Protein AF-A0A4R9QIJ7-F1 (afdb_monomer)

Solvent-accessible surface area (backbone atoms only — not comparable to full-atom values): 10016 Å² total; per-residue (Å²): 136,84,84,83,76,86,86,78,86,89,83,89,82,85,80,86,65,77,76,73,58,64,66,62,51,35,51,65,58,38,43,65,33,45,54,68,30,36,75,78,88,72,82,70,57,45,56,57,49,30,27,52,36,46,47,54,46,52,56,53,28,61,77,69,65,34,78,76,52,46,28,33,52,49,29,50,39,52,53,30,48,73,39,94,46,73,66,43,16,47,27,27,41,65,45,34,60,42,51,66,72,77,52,94,65,59,64,59,65,58,40,19,59,45,48,69,73,54,48,67,72,46,44,70,43,35,71,74,67,45,56,72,73,59,36,54,51,51,55,51,35,71,76,70,45,66,57,75,40,57,68,51,13,51,52,43,48,52,52,43,53,49,63,73,67,51,77,83,76,81,127

pLDDT: mean 86.26, std 19.81, range [32.31, 98.69]

Mean predicted aligned error: 7.79 Å

Sequence (171 aa):
MLFKMDRHNNQLAHTSDRLPRWRALAQVMLPNEFSAASINRTERCSTYAFFAEVLSSVRRAHSVDDRNELPKIYAFAEWSLWHPNKQLWNAAGVSFYEHAFDHRADIDNVMAWIAPKTRAAVSGLWDLHLDPATLERVKRASQSVHWSHQRECDVALQTAIATLNAPVTAA

Foldseek 3Di:
DDDDDDPPPPDDDPPPDPDPDLLLLCCQLPVPLSVQQDPPPPPDSFLQSSLLSLQVVCLVCLVVVPLNNLLSSLLSLVCQLPDPDPRRVVSSQQSDVLCLPVHPGDLLVSLLSADLVRCVVNLVSVVVRPDPVVNVVNVVSSVPRHNNCVVSNVVSSVVSVVVVVDPPPDD

Structure (mmCIF, N/CA/C/O backbone):
data_AF-A0A4R9QIJ7-F1
#
_entry.id   AF-A0A4R9QIJ7-F1
#
loop_
_atom_site.group_PDB
_atom_site.id
_atom_site.type_symbol
_atom_site.label_atom_id
_atom_site.label_alt_id
_atom_site.label_comp_id
_atom_site.label_asym_id
_atom_site.label_entity_id
_atom_site.label_seq_id
_atom_site.pdbx_PDB_ins_code
_atom_site.Cartn_x
_atom_site.Cartn_y
_atom_site.Cartn_z
_atom_site.occupancy
_atom_site.B_iso_or_equiv
_atom_site.auth_seq_id
_atom_site.auth_comp_id
_atom_site.auth_asym_id
_atom_site.auth_atom_id
_atom_site.pdbx_PDB_model_num
ATOM 1 N N . MET A 1 1 ? -29.116 -28.674 -27.981 1.00 35.59 1 MET A N 1
ATOM 2 C CA . MET A 1 1 ? -29.462 -27.311 -28.439 1.00 35.59 1 MET A CA 1
ATOM 3 C C . MET A 1 1 ? -28.605 -26.329 -27.655 1.00 35.59 1 MET A C 1
ATOM 5 O O . MET A 1 1 ? -28.703 -26.305 -26.437 1.00 35.59 1 MET A O 1
ATOM 9 N N . LEU A 1 2 ? -27.688 -25.640 -28.339 1.00 32.56 2 LEU A N 1
ATOM 10 C CA . LEU A 1 2 ? -26.771 -24.643 -27.775 1.00 32.56 2 LEU A CA 1
ATOM 11 C C . LEU A 1 2 ? -27.533 -23.353 -27.440 1.00 32.56 2 LEU A C 1
ATOM 13 O O . LEU A 1 2 ? -28.149 -22.777 -28.335 1.00 32.56 2 LEU A O 1
ATOM 17 N N . PHE A 1 3 ? -27.401 -22.848 -26.214 1.00 32.62 3 PHE A N 1
ATOM 18 C CA . PHE A 1 3 ? -27.655 -21.437 -25.928 1.00 32.62 3 PHE A CA 1
ATOM 19 C C . PHE A 1 3 ? -26.392 -20.638 -26.265 1.00 32.62 3 PHE A C 1
ATOM 21 O O . PHE A 1 3 ? -25.382 -20.706 -25.566 1.00 32.62 3 PHE A O 1
ATOM 28 N N . LYS A 1 4 ? -26.445 -19.919 -27.391 1.00 35.28 4 LYS A N 1
ATOM 29 C CA . LYS A 1 4 ? -25.507 -18.844 -27.723 1.00 35.28 4 LYS A CA 1
ATOM 30 C C . LYS A 1 4 ? -25.797 -17.673 -26.787 1.00 35.28 4 LYS A C 1
ATOM 32 O O . LYS A 1 4 ? -26.909 -17.162 -26.778 1.00 35.28 4 LYS A O 1
ATOM 37 N N . MET A 1 5 ? -24.796 -17.269 -26.017 1.00 32.31 5 MET A N 1
ATOM 38 C CA . MET A 1 5 ? -24.798 -16.001 -25.298 1.00 32.31 5 MET A CA 1
ATOM 39 C C . MET A 1 5 ? -23.956 -15.027 -26.118 1.00 32.31 5 MET A C 1
ATOM 41 O O . MET A 1 5 ? -22.754 -15.241 -26.307 1.00 32.31 5 MET A O 1
ATOM 45 N N . ASP A 1 6 ? -24.617 -14.008 -26.659 1.00 33.28 6 ASP A N 1
ATOM 46 C CA . ASP A 1 6 ? -24.006 -12.933 -27.428 1.00 33.28 6 ASP A CA 1
ATOM 47 C C . ASP A 1 6 ? -22.985 -12.178 -26.572 1.00 33.28 6 ASP A C 1
ATOM 49 O O . ASP A 1 6 ? -23.316 -11.450 -25.638 1.00 33.28 6 ASP A O 1
ATOM 53 N N . ARG A 1 7 ? -21.702 -12.358 -26.901 1.00 36.81 7 ARG A N 1
ATOM 54 C CA . ARG A 1 7 ? -20.605 -11.533 -26.392 1.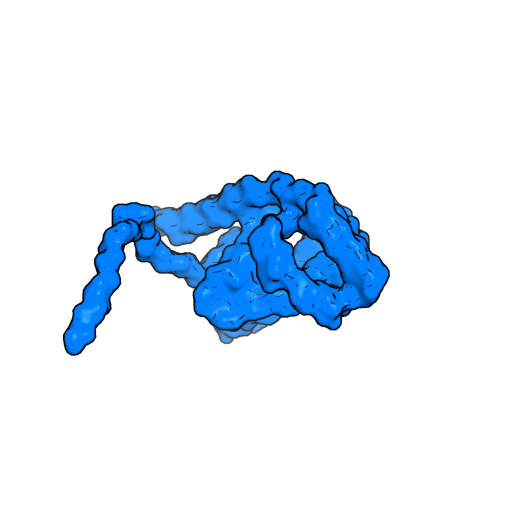00 36.81 7 ARG A CA 1
ATOM 55 C C . ARG A 1 7 ? -20.480 -10.293 -27.260 1.00 36.81 7 ARG A C 1
ATOM 57 O O . ARG A 1 7 ? -19.642 -10.258 -28.155 1.00 36.81 7 ARG A O 1
ATOM 64 N N . HIS A 1 8 ? -21.296 -9.283 -26.996 1.00 38.34 8 HIS A N 1
ATOM 65 C CA . HIS A 1 8 ? -21.049 -7.917 -27.452 1.00 38.34 8 HIS A CA 1
ATOM 66 C C . HIS A 1 8 ? -21.022 -6.991 -26.236 1.00 38.34 8 HIS A C 1
ATOM 68 O O . HIS A 1 8 ? -22.013 -6.370 -25.878 1.00 38.34 8 HIS A O 1
ATOM 74 N N . ASN A 1 9 ? -19.852 -6.897 -25.606 1.00 35.38 9 ASN A N 1
ATOM 75 C CA . ASN A 1 9 ? -19.402 -5.617 -25.075 1.00 35.38 9 ASN A CA 1
ATOM 76 C C . ASN A 1 9 ? -17.904 -5.496 -25.365 1.00 35.38 9 ASN A C 1
ATOM 78 O O . ASN A 1 9 ? -17.037 -5.843 -24.565 1.00 35.38 9 ASN A O 1
ATOM 82 N N . ASN A 1 10 ? -17.638 -5.143 -26.620 1.00 40.19 10 ASN A N 1
ATOM 83 C CA . ASN A 1 10 ? -16.327 -4.858 -27.164 1.00 40.19 10 ASN A CA 1
ATOM 84 C C . ASN A 1 10 ? -16.096 -3.352 -27.038 1.00 40.19 10 ASN A C 1
ATOM 86 O O . ASN A 1 10 ? -16.484 -2.601 -27.925 1.00 40.19 10 ASN A O 1
ATOM 90 N N . GLN A 1 11 ? -15.511 -2.927 -25.923 1.00 36.25 11 GLN A N 1
ATOM 91 C CA . GLN A 1 11 ? -14.801 -1.654 -25.802 1.00 36.25 11 GLN A CA 1
ATOM 92 C C . GLN A 1 11 ? -14.025 -1.689 -24.489 1.00 36.25 11 GLN A C 1
ATOM 94 O O . GLN A 1 11 ? -14.583 -1.408 -23.438 1.00 36.25 11 GLN A O 1
ATOM 99 N N . LEU A 1 12 ? -12.783 -2.175 -24.582 1.00 36.25 12 LEU A N 1
ATOM 100 C CA . LEU A 1 12 ? -11.597 -1.936 -23.740 1.00 36.25 12 LEU A CA 1
ATOM 101 C C . LEU A 1 12 ? -10.624 -3.117 -23.939 1.00 36.25 12 LEU A C 1
ATOM 103 O O . LEU A 1 12 ? -10.322 -3.883 -23.030 1.00 36.25 12 LEU A O 1
ATOM 107 N N . ALA A 1 13 ? -10.148 -3.293 -25.169 1.00 41.56 13 ALA A N 1
ATOM 108 C CA . ALA A 1 13 ? -8.958 -4.084 -25.455 1.00 41.56 13 ALA A CA 1
ATOM 109 C C . ALA A 1 13 ? -8.088 -3.289 -26.434 1.00 41.56 13 ALA A C 1
ATOM 111 O O . ALA A 1 13 ? -8.635 -2.589 -27.282 1.00 41.56 13 ALA A O 1
ATOM 112 N N . HIS A 1 14 ? -6.765 -3.442 -26.287 1.00 37.78 14 HIS A N 1
ATOM 113 C CA . HIS A 1 14 ? -5.647 -2.725 -26.933 1.00 37.78 14 HIS A CA 1
ATOM 114 C C . HIS A 1 14 ? -5.094 -1.582 -26.055 1.00 37.78 14 HIS A C 1
ATOM 116 O O . HIS A 1 14 ? -5.247 -0.414 -26.373 1.00 37.78 14 HIS A O 1
ATOM 122 N N . THR A 1 15 ? -4.511 -1.870 -24.889 1.00 36.34 15 THR A N 1
ATOM 123 C CA . THR A 1 15 ? -3.226 -2.576 -24.758 1.00 36.34 15 THR A CA 1
ATOM 124 C C . THR A 1 15 ? -3.311 -3.802 -23.844 1.00 36.34 15 THR A C 1
ATOM 126 O O . THR A 1 15 ? -3.529 -3.712 -22.641 1.00 36.34 15 THR A O 1
ATOM 129 N N . SER A 1 16 ? -3.087 -4.992 -24.403 1.00 40.97 16 SER A N 1
ATOM 130 C CA . SER A 1 16 ? -2.675 -6.147 -23.598 1.00 40.97 16 SER A CA 1
ATOM 131 C C . SER A 1 16 ? -1.161 -6.047 -23.392 1.00 40.97 16 SER A C 1
ATOM 133 O O . SER A 1 16 ? -0.394 -6.869 -23.889 1.00 40.97 16 SER A O 1
ATOM 135 N N . ASP A 1 17 ? -0.726 -4.973 -22.730 1.00 45.41 17 ASP A N 1
ATOM 136 C CA . ASP A 1 17 ? 0.653 -4.850 -22.274 1.00 45.41 17 ASP A CA 1
ATOM 137 C C . ASP A 1 17 ? 0.837 -5.865 -21.152 1.00 45.41 17 ASP A C 1
ATOM 139 O O . ASP A 1 17 ? 0.077 -5.906 -20.182 1.00 45.41 17 ASP A O 1
ATOM 143 N N . ARG A 1 18 ? 1.821 -6.752 -21.301 1.00 61.34 18 ARG A N 1
ATOM 144 C CA . ARG A 1 18 ? 2.202 -7.666 -20.224 1.00 61.34 18 ARG A CA 1
ATOM 145 C C . ARG A 1 18 ? 2.486 -6.818 -18.985 1.00 61.34 18 ARG A C 1
ATOM 147 O O . ARG A 1 18 ? 3.353 -5.951 -19.045 1.00 61.34 18 ARG A O 1
ATOM 154 N N . LEU A 1 19 ? 1.782 -7.085 -17.879 1.00 61.94 19 LEU A N 1
ATOM 155 C CA . LEU A 1 19 ? 2.093 -6.470 -16.586 1.00 61.94 19 LEU A CA 1
ATOM 156 C C . LEU A 1 19 ? 3.609 -6.550 -16.346 1.00 61.94 19 LEU A C 1
ATOM 158 O O . LEU A 1 19 ? 4.205 -7.603 -16.628 1.00 61.94 19 LEU A O 1
ATOM 162 N N . PRO A 1 20 ? 4.246 -5.474 -15.850 1.00 75.69 20 PRO A N 1
ATOM 163 C CA . PRO A 1 20 ? 5.677 -5.500 -15.615 1.00 75.69 20 PRO A CA 1
ATOM 164 C C . PRO A 1 20 ? 6.005 -6.649 -14.665 1.00 75.69 20 PRO A C 1
ATOM 166 O O . PRO A 1 20 ? 5.251 -6.966 -13.740 1.00 75.69 20 PRO A O 1
ATOM 169 N N . ARG A 1 21 ? 7.158 -7.293 -14.871 1.00 87.75 21 ARG A N 1
ATOM 170 C CA . ARG A 1 21 ? 7.645 -8.274 -13.897 1.00 87.75 21 ARG A CA 1
ATOM 171 C C . ARG A 1 21 ? 7.775 -7.550 -12.561 1.00 87.75 21 ARG A C 1
ATOM 173 O O . ARG A 1 21 ? 8.517 -6.577 -12.479 1.00 87.75 21 ARG A O 1
ATOM 180 N N . TRP A 1 22 ? 7.108 -8.050 -11.522 1.00 92.12 22 TRP A N 1
ATOM 181 C CA . TRP A 1 22 ? 7.043 -7.367 -10.224 1.00 92.12 22 TRP A CA 1
ATOM 182 C C . TRP A 1 22 ? 8.415 -6.961 -9.676 1.00 92.12 22 TRP A C 1
ATOM 184 O O . TRP A 1 22 ? 8.536 -5.898 -9.089 1.00 92.12 22 TRP A O 1
ATOM 194 N N . ARG A 1 23 ? 9.459 -7.770 -9.916 1.00 91.94 23 ARG A N 1
ATOM 195 C CA . ARG A 1 23 ? 10.835 -7.457 -9.499 1.00 91.94 23 ARG A CA 1
ATOM 196 C C . ARG A 1 23 ? 11.389 -6.216 -10.190 1.00 91.94 23 ARG A C 1
ATOM 198 O O . ARG A 1 23 ? 12.016 -5.406 -9.529 1.00 91.94 23 ARG A O 1
ATOM 205 N N . ALA A 1 24 ? 11.129 -6.058 -11.485 1.00 92.31 24 ALA A N 1
ATOM 206 C CA . ALA A 1 24 ? 11.554 -4.874 -12.224 1.00 92.31 24 ALA A CA 1
ATOM 207 C C . ALA A 1 24 ? 10.815 -3.628 -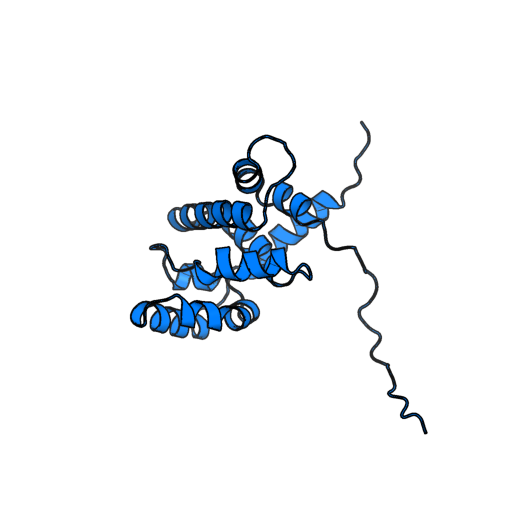11.714 1.00 92.31 24 ALA A C 1
ATOM 209 O O . ALA A 1 24 ? 11.435 -2.599 -11.476 1.00 92.31 24 ALA A O 1
ATOM 210 N N . LEU A 1 25 ? 9.507 -3.745 -11.460 1.00 95.31 25 LEU A N 1
ATOM 211 C CA . LEU A 1 25 ? 8.732 -2.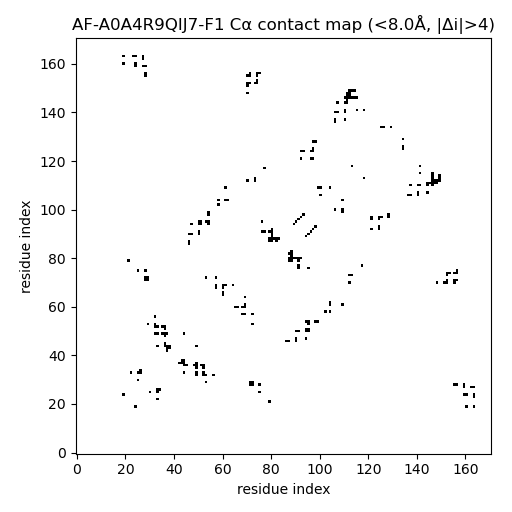650 -10.876 1.00 95.31 25 LEU A CA 1
ATOM 212 C C . LEU A 1 25 ? 9.208 -2.302 -9.457 1.00 95.31 25 LEU A C 1
ATOM 214 O O . LEU A 1 25 ? 9.387 -1.128 -9.151 1.00 95.31 25 LEU A O 1
ATOM 218 N N . ALA A 1 26 ? 9.492 -3.304 -8.624 1.00 95.00 26 ALA A N 1
ATOM 219 C CA . ALA A 1 26 ? 10.030 -3.116 -7.280 1.00 95.00 26 ALA A CA 1
ATOM 220 C C . ALA A 1 26 ? 11.408 -2.440 -7.306 1.00 95.00 26 ALA A C 1
ATOM 222 O O . ALA A 1 26 ? 11.640 -1.521 -6.536 1.00 95.00 26 ALA A O 1
ATOM 223 N N . GLN A 1 27 ? 12.296 -2.828 -8.226 1.00 93.94 27 GLN A N 1
ATOM 224 C CA . GLN A 1 27 ? 13.606 -2.189 -8.399 1.00 93.94 27 GLN A CA 1
ATOM 225 C C . GLN A 1 27 ? 13.508 -0.705 -8.769 1.00 93.94 27 GLN A C 1
ATOM 227 O O . GLN A 1 27 ? 14.379 0.066 -8.383 1.00 93.94 27 GLN A O 1
ATOM 232 N N . VAL A 1 28 ? 12.472 -0.300 -9.508 1.00 95.44 28 VAL A N 1
ATOM 233 C CA . VAL A 1 28 ? 12.257 1.108 -9.877 1.00 95.44 28 VAL A CA 1
ATOM 234 C C . VAL A 1 28 ? 11.572 1.884 -8.753 1.00 95.44 28 VAL A C 1
ATOM 236 O O . VAL A 1 28 ? 11.983 2.998 -8.435 1.00 95.44 28 VAL A O 1
ATOM 239 N N . MET A 1 29 ? 10.520 1.323 -8.155 1.00 97.56 29 MET A N 1
ATOM 240 C CA . MET A 1 29 ? 9.701 2.033 -7.167 1.00 97.56 29 MET A CA 1
ATOM 241 C C . MET A 1 29 ? 10.315 2.032 -5.768 1.00 97.56 29 MET A C 1
ATOM 243 O O . MET A 1 29 ? 10.214 3.030 -5.062 1.00 97.56 29 MET A O 1
ATOM 247 N N . LEU A 1 30 ? 10.922 0.916 -5.370 1.00 97.06 30 LEU A N 1
ATOM 248 C CA . LEU A 1 30 ? 11.353 0.609 -4.004 1.00 97.06 30 LEU A CA 1
ATOM 249 C C . LEU A 1 30 ? 12.761 -0.032 -4.028 1.00 97.06 30 LEU A C 1
ATOM 251 O O . LEU A 1 30 ? 12.941 -1.185 -3.618 1.00 97.06 30 LEU A O 1
ATOM 255 N N . PRO A 1 31 ? 13.772 0.668 -4.591 1.00 95.00 31 PRO A N 1
ATOM 256 C CA . PRO A 1 31 ? 15.103 0.104 -4.826 1.00 95.00 31 PRO A CA 1
ATOM 257 C C . PRO A 1 31 ? 15.815 -0.304 -3.534 1.00 95.00 31 PRO A C 1
ATOM 259 O O . PRO A 1 31 ? 16.531 -1.307 -3.519 1.00 95.00 31 PRO A O 1
ATOM 262 N N . ASN A 1 32 ? 15.611 0.449 -2.451 1.00 94.62 32 ASN A N 1
ATOM 263 C CA . ASN A 1 32 ? 16.265 0.203 -1.169 1.00 94.62 32 ASN A CA 1
ATOM 264 C C . ASN A 1 32 ? 15.701 -1.057 -0.509 1.00 94.62 32 ASN A C 1
ATOM 266 O O . ASN A 1 32 ? 16.462 -1.937 -0.116 1.00 94.62 32 ASN A O 1
ATOM 270 N N . GLU A 1 33 ? 14.376 -1.182 -0.475 1.00 94.75 33 GLU A N 1
ATOM 271 C CA . GLU A 1 33 ? 13.646 -2.342 0.041 1.00 94.75 33 GLU A CA 1
ATOM 272 C C . GLU A 1 33 ? 13.990 -3.585 -0.777 1.00 94.75 33 GLU A C 1
ATOM 274 O O . GLU A 1 33 ? 14.259 -4.656 -0.233 1.00 94.75 33 GLU A O 1
ATOM 279 N N . PHE A 1 34 ? 14.034 -3.443 -2.105 1.00 92.94 34 PHE A N 1
ATOM 280 C CA . PHE A 1 34 ? 14.380 -4.542 -2.993 1.00 92.94 34 PHE A CA 1
ATOM 281 C C . PHE A 1 34 ? 15.823 -5.007 -2.784 1.00 92.94 34 PHE A C 1
ATOM 283 O O . PHE A 1 34 ? 16.083 -6.214 -2.751 1.00 92.94 34 PHE A O 1
ATOM 290 N N . SER A 1 35 ? 16.760 -4.067 -2.630 1.00 90.38 35 SER A N 1
ATOM 291 C CA . SER A 1 35 ? 18.161 -4.370 -2.341 1.00 90.38 35 SER A CA 1
ATOM 292 C C . SER A 1 35 ? 18.321 -5.035 -0.972 1.00 90.38 35 SER A C 1
ATOM 294 O O . SER A 1 35 ? 19.033 -6.031 -0.874 1.00 90.38 35 SER A O 1
ATOM 296 N N . ALA A 1 36 ? 17.642 -4.531 0.062 1.00 90.31 36 ALA A N 1
ATOM 297 C CA . ALA A 1 36 ? 17.693 -5.076 1.419 1.00 90.31 36 ALA A CA 1
ATOM 298 C C . ALA A 1 36 ? 17.135 -6.508 1.490 1.00 90.31 36 ALA A C 1
ATOM 300 O O . ALA A 1 36 ? 17.770 -7.397 2.056 1.00 90.31 36 ALA A O 1
ATOM 301 N N . ALA A 1 37 ? 16.012 -6.771 0.818 1.00 88.50 37 ALA A N 1
ATOM 302 C CA . ALA A 1 37 ? 15.394 -8.097 0.770 1.00 88.50 37 ALA A CA 1
ATOM 303 C C . ALA A 1 37 ? 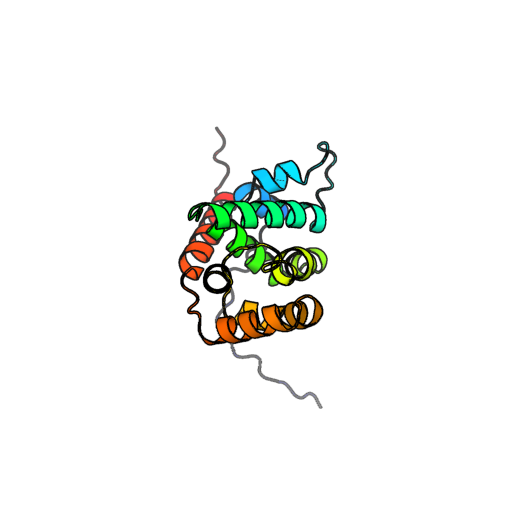16.179 -9.124 -0.072 1.00 88.50 37 ALA A C 1
ATOM 305 O O . ALA A 1 37 ? 15.906 -10.328 -0.024 1.00 88.50 37 ALA A O 1
ATOM 306 N N . SER A 1 38 ? 17.148 -8.670 -0.872 1.00 82.50 38 SER A N 1
ATOM 307 C CA . SER A 1 38 ? 17.949 -9.507 -1.767 1.00 82.50 38 SER A CA 1
ATOM 308 C C . SER A 1 38 ? 19.258 -9.935 -1.098 1.00 82.50 38 SER A C 1
ATOM 310 O O . SER A 1 38 ? 20.338 -9.452 -1.437 1.00 82.50 38 SER A O 1
ATOM 312 N N . ILE A 1 39 ? 19.181 -10.882 -0.160 1.00 62.78 39 ILE A N 1
ATOM 313 C CA . ILE A 1 39 ? 20.360 -11.443 0.515 1.00 62.78 39 ILE A CA 1
ATOM 314 C C . ILE A 1 39 ? 21.266 -12.136 -0.529 1.00 62.78 39 ILE A C 1
ATOM 316 O O . ILE A 1 39 ? 20.913 -13.166 -1.098 1.00 62.78 39 ILE A O 1
ATOM 320 N N . ASN A 1 40 ? 22.455 -11.571 -0.767 1.00 49.53 40 ASN A N 1
ATOM 321 C CA . ASN A 1 40 ? 23.602 -12.180 -1.462 1.00 49.53 40 ASN A CA 1
ATOM 322 C C . ASN A 1 40 ? 23.540 -12.438 -2.979 1.00 49.53 40 ASN A C 1
ATOM 324 O O . ASN A 1 40 ? 24.118 -13.424 -3.417 1.00 49.53 40 ASN A O 1
ATOM 328 N N . ARG A 1 41 ? 22.958 -11.570 -3.823 1.00 50.09 41 ARG A N 1
ATOM 329 C CA . ARG A 1 41 ? 23.067 -11.663 -5.312 1.00 50.09 41 ARG A CA 1
ATOM 330 C C . ARG A 1 41 ? 22.662 -13.026 -5.937 1.00 50.09 41 ARG A C 1
ATOM 332 O O . ARG A 1 41 ? 22.731 -13.167 -7.152 1.00 50.09 41 ARG A O 1
ATOM 339 N N . THR A 1 42 ? 22.184 -14.002 -5.160 1.00 45.66 42 THR A N 1
ATOM 340 C CA . THR A 1 42 ? 21.845 -15.381 -5.563 1.00 45.66 42 THR A CA 1
ATOM 341 C C . THR A 1 42 ? 20.363 -15.524 -5.932 1.00 45.66 42 THR A C 1
ATOM 343 O O . THR A 1 42 ? 19.736 -16.559 -5.728 1.00 45.66 42 THR A O 1
ATOM 346 N N . GLU A 1 43 ? 19.796 -14.474 -6.531 1.00 51.59 43 GLU A N 1
ATOM 347 C CA . GLU A 1 43 ? 18.539 -14.503 -7.298 1.00 51.59 43 GLU A CA 1
ATOM 348 C C . GLU A 1 43 ? 17.220 -14.764 -6.538 1.00 51.59 43 GLU A C 1
ATOM 350 O O . GLU A 1 43 ? 16.152 -14.709 -7.154 1.00 51.59 43 GLU A O 1
ATOM 355 N N . ARG A 1 44 ? 17.213 -14.989 -5.216 1.00 61.38 44 ARG A N 1
ATOM 356 C CA . ARG A 1 44 ? 15.979 -15.347 -4.481 1.00 61.38 44 ARG A CA 1
ATOM 357 C C . ARG A 1 44 ? 15.502 -14.290 -3.482 1.00 61.38 44 ARG A C 1
ATOM 359 O O . ARG A 1 44 ? 15.374 -14.562 -2.297 1.00 61.38 44 ARG A O 1
ATOM 366 N N . CYS A 1 45 ? 15.127 -13.112 -3.979 1.00 73.31 45 CYS A N 1
ATOM 367 C CA . CYS A 1 45 ? 14.216 -12.228 -3.243 1.00 73.31 45 CYS A CA 1
ATOM 368 C C . CYS A 1 45 ? 12.800 -12.838 -3.278 1.00 73.31 45 CYS A C 1
ATOM 370 O O . CYS A 1 45 ? 12.195 -12.967 -4.358 1.00 73.31 45 CYS A O 1
ATOM 372 N N . SER A 1 46 ? 12.311 -13.294 -2.120 1.00 87.56 46 SER A N 1
ATOM 373 C CA . SER A 1 46 ? 10.935 -13.776 -1.958 1.00 87.56 46 SER A CA 1
ATOM 374 C C . SER A 1 46 ? 9.984 -12.591 -1.780 1.00 87.56 46 SER A C 1
ATOM 376 O O . SER A 1 46 ? 10.385 -11.539 -1.287 1.00 87.56 46 SER A O 1
ATOM 378 N N . THR A 1 47 ? 8.716 -12.747 -2.172 1.00 93.00 47 THR A N 1
ATOM 379 C CA . THR A 1 47 ? 7.716 -11.679 -2.001 1.00 93.00 47 THR A CA 1
ATOM 380 C C . THR A 1 47 ? 7.526 -11.318 -0.528 1.00 93.00 47 THR A C 1
ATOM 382 O O . THR A 1 47 ? 7.393 -10.147 -0.205 1.00 93.00 47 THR A O 1
ATOM 385 N N . TYR A 1 48 ? 7.603 -12.298 0.373 1.00 91.94 48 TYR A N 1
ATOM 386 C CA . TYR A 1 48 ? 7.504 -12.089 1.819 1.00 91.94 48 TYR A CA 1
ATOM 387 C C . TYR A 1 48 ? 8.695 -11.325 2.402 1.00 91.94 48 TYR A C 1
ATOM 389 O O . TYR A 1 48 ? 8.492 -10.379 3.155 1.00 91.94 48 TYR A O 1
ATOM 397 N N . ALA A 1 49 ? 9.926 -11.694 2.028 1.00 91.12 49 ALA A N 1
ATOM 398 C CA . ALA A 1 49 ? 11.118 -10.964 2.464 1.00 91.12 49 ALA A CA 1
ATOM 399 C C . ALA A 1 49 ? 11.079 -9.515 1.964 1.00 91.12 49 ALA A C 1
ATOM 401 O O . ALA A 1 49 ? 11.378 -8.594 2.713 1.00 91.12 49 ALA A O 1
ATOM 402 N N . PHE A 1 50 ? 10.627 -9.308 0.724 1.00 94.75 50 PHE A N 1
ATOM 403 C CA . PHE A 1 50 ? 10.423 -7.972 0.182 1.00 94.75 50 PHE A CA 1
ATOM 404 C C . PHE A 1 50 ? 9.385 -7.171 0.974 1.00 94.75 50 PHE A C 1
ATOM 406 O O . PHE A 1 50 ? 9.678 -6.063 1.411 1.00 94.75 50 PHE A O 1
ATOM 413 N N . PHE A 1 51 ? 8.194 -7.724 1.215 1.00 96.81 51 PHE A N 1
ATOM 414 C CA . PHE A 1 51 ? 7.159 -6.997 1.952 1.00 96.81 51 PHE A CA 1
ATOM 415 C C . PHE A 1 51 ? 7.509 -6.751 3.426 1.00 96.81 51 PHE A C 1
ATOM 417 O O . PHE A 1 51 ? 7.034 -5.766 3.981 1.00 96.81 51 PHE A O 1
ATOM 424 N N . ALA A 1 52 ? 8.382 -7.555 4.041 1.00 94.00 52 ALA A N 1
ATOM 425 C CA . ALA A 1 52 ? 8.925 -7.256 5.368 1.00 94.00 52 ALA A CA 1
ATOM 426 C C . ALA A 1 52 ? 9.776 -5.967 5.375 1.00 94.00 52 ALA A C 1
ATOM 428 O O . ALA A 1 52 ? 9.649 -5.140 6.285 1.00 94.00 52 ALA A O 1
ATOM 429 N N . GLU A 1 53 ? 10.588 -5.754 4.334 1.00 95.81 53 GLU A N 1
ATOM 430 C CA . GLU A 1 53 ? 11.338 -4.504 4.154 1.00 95.81 53 GLU A CA 1
ATOM 431 C C . GLU A 1 53 ? 10.401 -3.331 3.845 1.00 95.81 53 GLU A C 1
ATOM 433 O O . GLU A 1 53 ? 10.502 -2.281 4.478 1.00 95.81 53 GLU A O 1
ATOM 438 N N . VAL A 1 54 ? 9.412 -3.527 2.962 1.00 97.38 54 VAL A N 1
ATOM 439 C CA . VAL A 1 54 ? 8.399 -2.500 2.647 1.00 97.38 54 VAL A CA 1
ATOM 440 C C . VAL A 1 54 ? 7.612 -2.081 3.890 1.00 97.38 54 VAL A C 1
ATOM 442 O O . VAL A 1 54 ? 7.377 -0.891 4.098 1.00 97.38 54 VAL A O 1
ATOM 445 N N . LEU A 1 55 ? 7.231 -3.030 4.748 1.00 95.88 55 LEU A N 1
ATOM 446 C CA . LEU A 1 55 ? 6.541 -2.739 6.003 1.00 95.88 55 LEU A CA 1
ATOM 447 C C . LEU A 1 55 ? 7.432 -1.937 6.963 1.00 95.88 55 LEU A C 1
ATOM 449 O O . LEU A 1 55 ? 6.956 -1.049 7.667 1.00 95.88 55 LEU A O 1
ATOM 453 N N . SER A 1 56 ? 8.736 -2.200 6.986 1.00 95.12 56 SER A N 1
ATOM 454 C CA . SER A 1 56 ? 9.677 -1.387 7.763 1.00 95.12 56 SER A CA 1
ATOM 455 C C . SER A 1 56 ? 9.800 0.031 7.199 1.00 95.12 56 SER A C 1
ATOM 457 O O . SER A 1 56 ? 9.836 0.994 7.968 1.00 95.12 56 SER A O 1
ATOM 459 N N . SER A 1 57 ? 9.808 0.179 5.874 1.00 96.50 57 SER A N 1
ATOM 460 C CA . SER A 1 57 ? 9.857 1.478 5.198 1.00 96.50 57 SER A CA 1
ATOM 461 C C . SER A 1 57 ? 8.593 2.304 5.401 1.00 96.50 57 SER A C 1
ATOM 463 O O . SER A 1 57 ? 8.701 3.461 5.795 1.00 96.50 57 SER A O 1
ATOM 465 N N . VAL A 1 58 ? 7.396 1.719 5.271 1.00 97.06 58 VAL A N 1
ATOM 466 C CA . VAL A 1 58 ? 6.138 2.473 5.439 1.00 97.06 58 VAL A CA 1
ATOM 467 C C . VAL A 1 58 ? 6.008 3.058 6.842 1.00 97.06 58 VAL A C 1
ATOM 469 O O . VAL A 1 58 ? 5.552 4.186 7.009 1.00 97.06 58 VAL A O 1
ATOM 472 N N . ARG A 1 59 ? 6.497 2.332 7.855 1.00 95.44 59 ARG A N 1
ATOM 473 C CA . ARG A 1 59 ? 6.538 2.798 9.247 1.00 95.44 59 ARG A CA 1
ATOM 474 C C . ARG A 1 59 ? 7.427 4.029 9.401 1.00 95.44 59 ARG A C 1
ATOM 476 O O . ARG A 1 59 ? 7.032 4.990 10.060 1.00 95.44 59 ARG A O 1
ATOM 483 N N . ARG A 1 60 ? 8.620 4.010 8.795 1.00 95.62 60 ARG A N 1
ATOM 484 C CA . ARG A 1 60 ? 9.538 5.159 8.806 1.00 95.62 60 ARG A CA 1
ATOM 485 C C . ARG A 1 60 ? 8.939 6.332 8.041 1.00 95.62 60 ARG A C 1
ATOM 487 O O . ARG A 1 60 ? 8.879 7.425 8.596 1.00 95.62 60 ARG A O 1
ATOM 494 N N . ALA A 1 61 ? 8.425 6.083 6.842 1.00 96.50 61 ALA A N 1
ATOM 495 C CA . ALA A 1 61 ? 7.822 7.092 5.985 1.00 96.50 61 ALA A CA 1
ATOM 496 C C . ALA A 1 61 ? 6.638 7.790 6.678 1.00 96.50 61 ALA A C 1
ATOM 498 O O . ALA A 1 61 ? 6.576 9.015 6.693 1.00 96.50 61 ALA A O 1
ATOM 499 N N . HIS A 1 62 ? 5.759 7.050 7.366 1.00 96.31 62 HIS A N 1
ATOM 500 C CA . HIS A 1 62 ? 4.693 7.657 8.172 1.00 96.31 62 HIS A CA 1
ATOM 501 C C . HIS A 1 62 ? 5.211 8.486 9.352 1.00 96.31 62 HIS A C 1
ATOM 503 O O . HIS A 1 62 ? 4.617 9.513 9.667 1.00 96.31 62 HIS A O 1
ATOM 509 N N . SER A 1 63 ? 6.305 8.073 10.004 1.00 94.56 63 SER A N 1
ATOM 510 C CA . SER A 1 63 ? 6.852 8.791 11.168 1.00 94.56 63 SER A CA 1
ATOM 511 C C . SER A 1 63 ? 7.405 10.182 10.840 1.00 94.56 63 SER A C 1
ATOM 513 O O . SER A 1 63 ? 7.491 11.024 11.732 1.00 94.56 63 SER A O 1
ATOM 515 N N . VAL A 1 64 ? 7.750 10.425 9.573 1.00 95.38 64 VAL A N 1
ATOM 516 C CA . VAL A 1 64 ? 8.297 11.702 9.083 1.00 95.38 64 VAL A CA 1
ATOM 517 C C . VAL A 1 64 ? 7.426 12.351 8.000 1.00 95.38 64 VAL A C 1
ATOM 519 O O . VAL A 1 64 ? 7.855 13.317 7.380 1.00 95.38 64 VAL A O 1
ATOM 522 N N . ASP A 1 65 ? 6.217 11.827 7.777 1.00 94.06 65 ASP A N 1
ATOM 523 C CA . ASP A 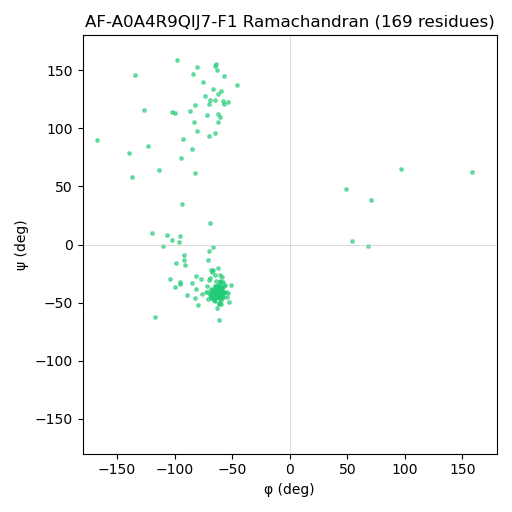1 65 ? 5.299 12.229 6.702 1.00 94.06 65 ASP A CA 1
ATOM 524 C C . ASP A 1 65 ? 5.967 12.302 5.312 1.00 94.06 65 ASP A C 1
ATOM 526 O O . ASP A 1 65 ? 5.830 13.286 4.584 1.00 94.06 65 ASP A O 1
ATOM 530 N N . ASP A 1 66 ? 6.726 11.266 4.933 1.00 96.88 66 ASP A N 1
ATOM 531 C CA . ASP A 1 66 ? 7.479 11.248 3.674 1.00 96.88 66 ASP A CA 1
ATOM 532 C C . ASP A 1 66 ? 6.549 11.147 2.452 1.00 96.88 66 ASP A C 1
ATOM 534 O O . ASP A 1 66 ? 6.181 10.067 1.979 1.00 96.88 66 ASP A O 1
ATOM 538 N N . ARG A 1 67 ? 6.201 12.312 1.899 1.00 95.44 67 ARG A N 1
ATOM 539 C CA . ARG A 1 67 ? 5.354 12.453 0.706 1.00 95.44 67 ARG A CA 1
ATOM 540 C C . ARG A 1 67 ? 6.012 11.994 -0.597 1.00 95.44 67 ARG A C 1
ATOM 542 O O . ARG A 1 67 ? 5.336 11.952 -1.619 1.00 95.44 67 ARG A O 1
ATOM 549 N N . ASN A 1 68 ? 7.291 11.625 -0.591 1.00 95.94 68 ASN A N 1
ATOM 550 C CA . ASN A 1 68 ? 7.956 11.042 -1.756 1.00 95.94 68 ASN A CA 1
ATOM 551 C C . ASN A 1 68 ? 7.948 9.509 -1.710 1.00 95.94 68 ASN A C 1
ATOM 553 O O . ASN A 1 68 ? 7.886 8.861 -2.759 1.00 95.94 68 ASN A O 1
ATOM 557 N N . GLU A 1 69 ? 8.044 8.930 -0.514 1.00 97.81 69 GLU A N 1
ATOM 558 C CA . GLU A 1 69 ? 8.134 7.483 -0.310 1.00 97.81 69 GLU A CA 1
ATOM 559 C C . GLU A 1 69 ? 6.754 6.825 -0.170 1.00 97.81 69 GLU A C 1
ATOM 561 O O . GLU A 1 69 ? 6.489 5.812 -0.826 1.00 97.81 69 GLU A O 1
ATOM 566 N N . LEU A 1 70 ? 5.841 7.431 0.600 1.00 98.19 70 LEU A N 1
ATOM 567 C CA . LEU A 1 70 ? 4.499 6.885 0.843 1.00 98.19 70 LEU A CA 1
ATOM 568 C C . LEU A 1 70 ? 3.724 6.575 -0.453 1.00 98.19 70 LEU A C 1
ATOM 570 O O . LEU A 1 70 ? 3.216 5.452 -0.561 1.00 98.19 70 LEU A O 1
ATOM 574 N N . PRO A 1 71 ? 3.687 7.453 -1.482 1.00 98.56 71 PRO A N 1
ATOM 575 C CA . PRO A 1 71 ? 2.988 7.135 -2.725 1.00 98.56 71 PRO A CA 1
ATOM 576 C C . PRO A 1 71 ? 3.539 5.891 -3.420 1.00 98.56 71 PRO A C 1
ATOM 578 O O . PRO A 1 71 ? 2.774 5.093 -3.951 1.00 98.56 71 PRO A O 1
ATOM 581 N N . LYS A 1 72 ? 4.862 5.687 -3.402 1.00 98.69 72 LYS A N 1
ATOM 582 C CA . LYS A 1 72 ? 5.506 4.537 -4.055 1.00 98.69 72 LYS A CA 1
ATOM 583 C C . LYS A 1 72 ? 5.172 3.241 -3.329 1.00 98.69 72 LYS A C 1
ATOM 585 O O . LYS A 1 72 ? 4.852 2.246 -3.978 1.00 98.69 72 LYS A O 1
ATOM 590 N N . ILE A 1 73 ? 5.215 3.266 -1.997 1.00 98.56 73 ILE A N 1
ATOM 591 C CA . ILE A 1 73 ? 4.905 2.105 -1.162 1.00 98.56 73 ILE A CA 1
ATOM 592 C C . ILE A 1 73 ? 3.450 1.678 -1.356 1.00 98.56 73 ILE A C 1
ATOM 594 O O . ILE A 1 73 ? 3.193 0.527 -1.718 1.00 98.56 73 ILE A O 1
ATOM 598 N N . TYR A 1 74 ? 2.501 2.599 -1.163 1.00 98.56 74 TYR A N 1
ATOM 599 C CA . TYR A 1 74 ? 1.079 2.278 -1.268 1.00 98.56 74 TYR A CA 1
ATOM 600 C C . TYR A 1 74 ? 0.675 1.903 -2.693 1.00 98.56 74 TYR A C 1
ATOM 602 O O . TYR A 1 74 ? -0.069 0.938 -2.869 1.00 98.56 74 TYR A O 1
ATOM 610 N N . ALA A 1 75 ? 1.218 2.579 -3.710 1.00 98.50 75 ALA A N 1
ATOM 611 C CA . ALA A 1 75 ? 0.980 2.216 -5.104 1.00 98.50 75 ALA A CA 1
ATOM 612 C C . ALA A 1 75 ? 1.484 0.808 -5.435 1.00 98.50 75 ALA A C 1
ATOM 614 O O . ALA A 1 75 ? 0.775 0.034 -6.078 1.00 98.50 75 ALA A O 1
ATOM 615 N N . PHE A 1 76 ? 2.694 0.450 -4.991 1.00 98.56 76 PHE A N 1
ATOM 616 C CA . PHE A 1 76 ? 3.243 -0.879 -5.242 1.00 98.56 76 PHE A CA 1
ATOM 617 C C . PHE A 1 76 ? 2.463 -1.967 -4.492 1.00 98.56 76 PHE A C 1
ATOM 619 O O . PHE A 1 76 ? 2.188 -3.029 -5.059 1.00 98.56 76 PHE A O 1
ATOM 626 N N . ALA A 1 77 ? 2.096 -1.718 -3.231 1.00 98.50 77 ALA A N 1
ATOM 627 C CA . ALA A 1 77 ? 1.309 -2.648 -2.427 1.00 98.50 77 ALA A CA 1
ATOM 628 C C . ALA A 1 77 ? -0.082 -2.882 -3.032 1.00 98.50 77 ALA A C 1
ATOM 630 O O . ALA A 1 77 ? -0.497 -4.033 -3.186 1.00 98.50 77 ALA A O 1
ATOM 631 N N . GLU A 1 78 ? -0.767 -1.818 -3.460 1.00 98.44 78 GLU A N 1
ATOM 632 C CA . GLU A 1 78 ? -2.073 -1.928 -4.108 1.00 98.44 78 GLU A CA 1
ATOM 633 C C . GLU A 1 78 ? -1.959 -2.645 -5.458 1.00 98.44 78 GLU A C 1
ATOM 635 O O . GLU A 1 78 ? -2.699 -3.594 -5.718 1.00 98.44 78 GLU A O 1
ATOM 640 N N . TRP A 1 79 ? -0.999 -2.259 -6.303 1.00 98.19 79 TRP A N 1
ATOM 641 C CA . TRP A 1 79 ? -0.746 -2.941 -7.574 1.00 98.19 79 TRP A CA 1
ATOM 642 C C . TRP A 1 79 ? -0.483 -4.439 -7.373 1.00 98.19 79 TRP A C 1
ATOM 644 O O . TRP A 1 79 ? -1.008 -5.273 -8.111 1.00 98.19 79 TRP A O 1
ATOM 654 N N . SER A 1 80 ? 0.282 -4.787 -6.336 1.00 98.12 80 SER A N 1
ATOM 655 C CA . SER A 1 80 ? 0.591 -6.171 -5.980 1.00 98.12 80 SER A CA 1
ATOM 656 C C . SER A 1 80 ? -0.644 -6.948 -5.532 1.00 98.12 80 SER A C 1
ATOM 658 O O . SER A 1 80 ? -0.813 -8.089 -5.959 1.00 98.12 80 SER A O 1
ATOM 660 N N . LEU A 1 81 ? -1.521 -6.341 -4.723 1.00 98.19 81 LEU A N 1
ATOM 661 C CA . LEU A 1 81 ? -2.770 -6.945 -4.242 1.00 98.19 81 LEU A CA 1
ATOM 662 C C . LEU A 1 81 ? -3.727 -7.318 -5.385 1.00 98.19 81 LEU A C 1
ATOM 664 O O . LEU A 1 81 ? -4.454 -8.304 -5.291 1.00 98.19 81 LEU A O 1
ATOM 668 N N . TRP A 1 82 ? -3.709 -6.560 -6.479 1.00 97.12 82 TRP A N 1
ATOM 669 C CA . TRP A 1 82 ? -4.541 -6.827 -7.656 1.00 97.12 82 TRP A CA 1
ATOM 670 C C . TRP A 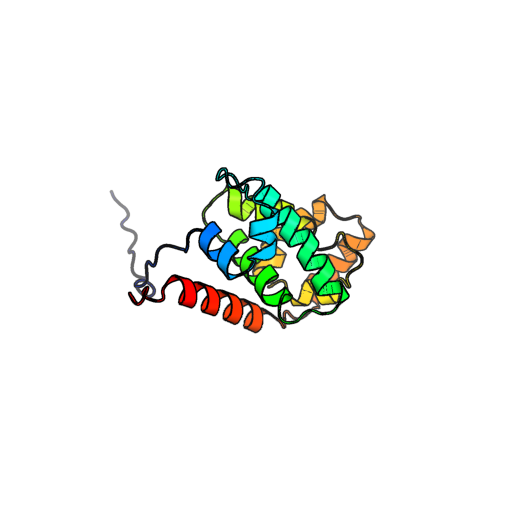1 82 ? -3.811 -7.619 -8.754 1.00 97.12 82 TRP A C 1
ATOM 672 O O . TRP A 1 82 ? -4.380 -7.888 -9.813 1.00 97.12 82 TRP A O 1
ATOM 682 N N . HIS A 1 83 ? -2.557 -8.022 -8.524 1.00 95.56 83 HIS A N 1
ATOM 683 C CA . HIS A 1 83 ? -1.767 -8.760 -9.503 1.00 95.56 83 HIS A CA 1
ATOM 684 C C . HIS A 1 83 ? -2.215 -10.234 -9.598 1.00 95.56 83 HIS A C 1
ATOM 686 O O . HIS A 1 83 ? -2.380 -10.896 -8.575 1.00 95.56 83 HIS A O 1
ATOM 692 N N . PRO A 1 84 ? -2.281 -10.850 -10.797 1.00 93.94 84 PRO A N 1
ATOM 693 C CA . PRO A 1 84 ? -2.710 -12.249 -10.969 1.00 93.94 84 PRO A CA 1
ATOM 694 C C . PRO A 1 84 ? -1.757 -13.306 -10.371 1.00 93.94 84 PRO A C 1
ATOM 696 O O . PRO A 1 84 ? -2.021 -14.505 -10.446 1.00 93.94 84 PRO A O 1
ATOM 699 N N . ASN A 1 85 ? -0.618 -12.902 -9.801 1.00 92.44 85 ASN A N 1
ATOM 700 C CA . ASN A 1 85 ? 0.354 -13.840 -9.239 1.00 92.44 85 ASN A CA 1
ATOM 701 C C . ASN A 1 85 ? -0.021 -14.146 -7.788 1.00 92.44 85 ASN A C 1
ATOM 703 O O . ASN A 1 85 ? 0.098 -13.273 -6.928 1.00 92.44 85 ASN A O 1
ATOM 707 N N . LYS A 1 86 ? -0.375 -15.411 -7.512 1.00 93.44 86 LYS A N 1
ATOM 708 C CA . LYS A 1 86 ? -0.856 -15.834 -6.191 1.00 93.44 86 LYS A CA 1
ATOM 709 C C . LYS A 1 86 ? 0.127 -15.559 -5.040 1.00 93.44 86 LYS A C 1
ATOM 711 O O . LYS A 1 86 ? -0.296 -15.312 -3.918 1.00 93.44 86 LYS A O 1
ATOM 716 N N . GLN A 1 87 ? 1.432 -15.608 -5.280 1.00 93.44 87 GLN A N 1
ATOM 717 C CA . GLN A 1 87 ? 2.413 -15.333 -4.225 1.00 93.44 87 GLN A CA 1
ATOM 718 C C . GLN A 1 87 ? 2.558 -13.836 -3.950 1.00 93.44 87 GLN A C 1
ATOM 720 O O . GLN A 1 87 ? 2.864 -13.452 -2.825 1.00 93.44 87 GLN A O 1
ATOM 725 N N . LEU A 1 88 ? 2.343 -12.999 -4.966 1.00 95.25 88 LEU A N 1
ATOM 726 C CA . LEU A 1 88 ? 2.494 -11.554 -4.851 1.00 95.25 88 LEU A CA 1
ATOM 727 C C . LEU A 1 88 ? 1.277 -10.904 -4.192 1.00 95.25 88 LEU A C 1
ATOM 729 O O . LEU A 1 88 ? 1.451 -10.215 -3.192 1.00 95.25 88 LEU A O 1
ATOM 733 N N . TRP A 1 89 ? 0.063 -11.172 -4.690 1.00 96.62 89 TRP A N 1
ATOM 734 C CA . TRP A 1 89 ? -1.150 -10.601 -4.086 1.00 96.62 89 TRP A CA 1
ATOM 735 C C . TRP A 1 89 ? -1.338 -11.057 -2.635 1.00 96.62 89 TRP A C 1
ATOM 737 O O . TRP A 1 89 ? -1.711 -10.258 -1.782 1.00 96.62 89 TRP A O 1
ATOM 747 N N . ASN A 1 90 ? -0.991 -12.314 -2.326 1.00 97.38 90 ASN A N 1
ATOM 748 C CA . ASN A 1 90 ? -1.104 -12.851 -0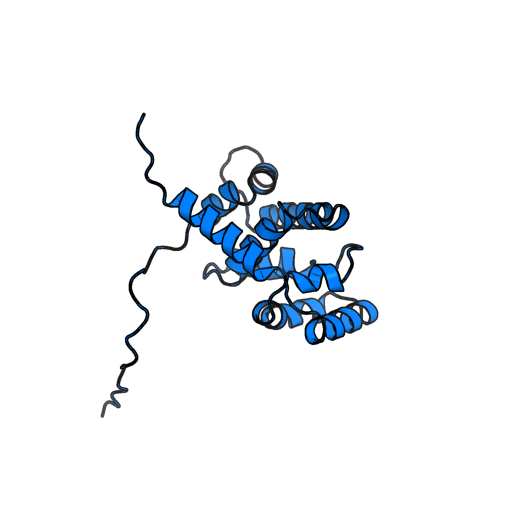.982 1.00 97.38 90 ASN A CA 1
ATOM 749 C C . ASN A 1 90 ? -0.102 -12.169 -0.056 1.00 97.38 90 ASN A C 1
ATOM 751 O O . ASN A 1 90 ? -0.490 -11.748 1.022 1.00 97.38 90 ASN A O 1
ATOM 755 N N . ALA A 1 91 ? 1.154 -12.000 -0.486 1.00 97.12 91 ALA A N 1
ATOM 756 C CA . ALA A 1 91 ? 2.153 -11.286 0.304 1.00 97.12 91 ALA A CA 1
ATOM 757 C C . ALA A 1 91 ? 1.777 -9.809 0.521 1.00 97.12 91 ALA A C 1
ATOM 759 O O . ALA A 1 91 ? 1.957 -9.306 1.622 1.00 97.12 91 ALA A O 1
ATOM 760 N N . ALA A 1 92 ? 1.185 -9.128 -0.465 1.00 98.31 92 ALA A N 1
ATOM 761 C CA . ALA A 1 92 ? 0.661 -7.776 -0.262 1.00 98.31 92 ALA A CA 1
ATOM 762 C C . ALA A 1 92 ? -0.464 -7.747 0.790 1.00 98.31 92 ALA A C 1
ATOM 764 O O . ALA A 1 92 ? -0.475 -6.885 1.664 1.00 98.31 92 ALA A O 1
ATOM 765 N N . GLY A 1 93 ? -1.387 -8.712 0.747 1.00 98.12 93 GLY A N 1
ATOM 766 C CA . GLY A 1 93 ? -2.435 -8.858 1.756 1.00 98.12 93 GLY A CA 1
ATOM 767 C C . GLY A 1 93 ? -1.868 -9.113 3.155 1.00 98.12 93 GLY A C 1
ATOM 768 O O . GLY A 1 93 ? -2.007 -8.269 4.035 1.00 98.12 93 GLY A O 1
ATOM 769 N N . VAL A 1 94 ? -1.205 -10.257 3.349 1.00 97.50 94 VAL A N 1
ATOM 770 C CA . VAL A 1 94 ? -0.814 -10.738 4.687 1.00 97.50 94 VAL A CA 1
ATOM 771 C C . VAL A 1 94 ? 0.455 -10.090 5.234 1.00 97.50 94 VAL A C 1
ATOM 773 O O . VAL A 1 94 ? 0.625 -9.998 6.433 1.00 97.50 94 VAL A O 1
ATOM 776 N N . SER A 1 95 ? 1.386 -9.629 4.394 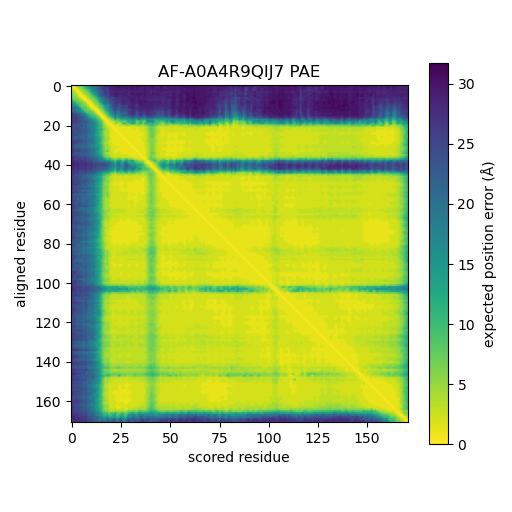1.00 97.00 95 SER A N 1
ATOM 777 C CA . SER A 1 95 ? 2.645 -9.043 4.890 1.00 97.00 95 SER A CA 1
ATOM 778 C C . SER A 1 95 ? 2.639 -7.520 4.925 1.00 97.00 95 SER A C 1
ATOM 780 O O . SER A 1 95 ? 3.491 -6.942 5.593 1.00 97.00 95 SER A O 1
ATOM 782 N N . PHE A 1 96 ? 1.701 -6.864 4.235 1.00 98.06 96 PHE A N 1
ATOM 783 C CA . PHE A 1 96 ? 1.583 -5.406 4.248 1.00 98.06 96 PHE A CA 1
ATOM 784 C C . PHE A 1 96 ? 0.251 -4.939 4.836 1.00 98.06 96 PHE A C 1
ATOM 786 O O . PHE A 1 96 ? 0.254 -4.287 5.876 1.00 98.06 96 PHE A O 1
ATOM 793 N N . TYR A 1 97 ? -0.886 -5.276 4.217 1.00 98.19 97 TYR A N 1
ATOM 794 C CA . TYR A 1 97 ? -2.179 -4.719 4.635 1.00 98.19 97 TYR A CA 1
ATOM 795 C C . TYR A 1 97 ? -2.695 -5.251 5.974 1.00 98.19 97 TYR A C 1
ATOM 797 O O . TYR A 1 97 ? -3.293 -4.476 6.720 1.00 98.19 97 TYR A O 1
ATOM 805 N N . GLU A 1 98 ? -2.455 -6.523 6.297 1.00 97.94 98 GLU A N 1
ATOM 806 C CA . GLU A 1 98 ? -2.761 -7.103 7.615 1.00 97.94 98 GLU A CA 1
ATOM 807 C C . GLU A 1 98 ? -2.058 -6.321 8.736 1.00 97.94 98 GLU A C 1
ATOM 809 O O . GLU A 1 98 ? -2.684 -5.957 9.726 1.00 97.94 98 GLU A O 1
ATOM 814 N N . HIS A 1 99 ? -0.797 -5.941 8.505 1.00 96.75 99 HIS A N 1
ATOM 815 C CA . HIS A 1 99 ? 0.068 -5.257 9.469 1.00 96.75 99 HIS A CA 1
ATOM 816 C C . HIS A 1 99 ? 0.090 -3.723 9.342 1.00 96.75 99 HIS A C 1
ATOM 818 O O . HIS A 1 99 ? 0.899 -3.056 10.001 1.00 96.75 99 HIS A O 1
ATOM 824 N N . ALA A 1 100 ? -0.767 -3.135 8.499 1.00 95.25 100 ALA A N 1
ATOM 825 C CA . ALA A 1 100 ? -0.749 -1.698 8.209 1.00 95.25 100 ALA A CA 1
ATOM 826 C C . ALA A 1 100 ? -0.954 -0.839 9.471 1.00 95.25 100 ALA A C 1
ATOM 828 O O . ALA A 1 100 ? -0.424 0.267 9.558 1.00 95.25 100 ALA A O 1
ATOM 829 N N . PHE A 1 101 ? -1.657 -1.370 10.475 1.00 95.81 101 PHE A N 1
ATOM 830 C CA . PHE A 1 101 ? -1.987 -0.671 11.721 1.00 95.81 101 PHE A CA 1
ATOM 831 C C . PHE A 1 101 ? -1.191 -1.156 12.946 1.00 95.81 101 PHE A C 1
ATOM 833 O O . PHE A 1 101 ? -1.454 -0.705 14.056 1.00 95.81 101 PHE A O 1
ATOM 840 N N . ASP A 1 102 ? -0.186 -2.022 12.765 1.00 90.94 102 ASP A N 1
ATOM 841 C CA . ASP A 1 102 ? 0.624 -2.566 13.876 1.00 90.94 102 ASP A CA 1
ATOM 842 C C . ASP A 1 102 ? 1.520 -1.525 14.545 1.00 90.94 102 ASP A C 1
ATOM 844 O O . ASP A 1 102 ? 2.011 -1.703 15.661 1.00 90.94 102 ASP A O 1
ATOM 848 N N . HIS A 1 103 ? 1.810 -0.452 13.822 1.00 81.75 103 HIS A N 1
ATOM 849 C CA . HIS A 1 103 ? 2.677 0.609 14.291 1.00 81.75 103 HIS A CA 1
ATOM 850 C C . HIS A 1 103 ? 1.855 1.773 14.833 1.00 81.75 103 HIS A C 1
ATOM 852 O O . HIS A 1 103 ? 0.699 1.964 14.474 1.00 81.75 103 HIS A O 1
ATOM 858 N N . ARG A 1 104 ? 2.482 2.601 15.673 1.00 75.88 104 ARG A N 1
ATOM 859 C CA . ARG A 1 104 ? 1.849 3.762 16.324 1.00 75.88 104 ARG A CA 1
ATOM 860 C C . ARG A 1 104 ? 1.505 4.913 15.363 1.00 75.88 104 ARG A C 1
ATOM 862 O O . ARG A 1 104 ? 1.357 6.042 15.824 1.00 75.88 104 ARG A O 1
ATOM 869 N N . ALA A 1 105 ? 1.430 4.664 14.057 1.00 78.06 105 ALA A N 1
ATOM 870 C CA . ALA A 1 105 ? 0.933 5.669 13.135 1.00 78.06 105 ALA A CA 1
ATOM 871 C C . ALA A 1 105 ? -0.536 5.972 13.420 1.00 78.06 105 ALA A C 1
ATOM 873 O O . ALA A 1 105 ? -1.291 5.150 13.944 1.00 78.06 105 ALA A O 1
ATOM 874 N N . ASP A 1 106 ? -0.923 7.187 13.061 1.00 92.44 106 ASP A N 1
ATOM 875 C CA . ASP A 1 106 ? -2.311 7.596 13.103 1.00 92.44 106 ASP A CA 1
ATOM 876 C C . ASP A 1 106 ? -3.126 6.777 12.089 1.00 92.44 106 ASP A C 1
ATOM 878 O O . ASP A 1 106 ? -2.800 6.737 10.899 1.00 92.44 106 ASP A O 1
ATOM 882 N N . ILE A 1 107 ? -4.182 6.120 12.577 1.00 96.38 107 ILE A N 1
ATOM 883 C CA . ILE A 1 107 ? -5.090 5.292 11.775 1.00 96.38 107 ILE A CA 1
ATOM 884 C C . ILE A 1 107 ? -5.686 6.119 10.642 1.00 96.38 107 ILE A C 1
ATOM 886 O O . ILE A 1 107 ? -5.768 5.619 9.523 1.00 96.38 107 ILE A O 1
ATOM 890 N N . ASP A 1 108 ? -6.067 7.369 10.907 1.00 95.88 108 ASP A N 1
ATOM 891 C CA . ASP A 1 108 ? -6.698 8.215 9.896 1.00 95.88 108 ASP A CA 1
ATOM 892 C C . ASP A 1 108 ? -5.691 8.584 8.803 1.00 95.88 108 ASP A C 1
ATOM 894 O O . ASP A 1 108 ? -6.017 8.533 7.615 1.00 95.88 108 ASP A O 1
ATOM 898 N N . ASN A 1 109 ? -4.436 8.845 9.189 1.00 94.94 109 ASN A N 1
ATOM 899 C CA . ASN A 1 109 ? -3.357 9.084 8.234 1.00 94.94 109 ASN A CA 1
ATOM 900 C C . ASN A 1 109 ? -3.126 7.852 7.351 1.00 94.94 109 ASN A C 1
ATOM 902 O O . ASN A 1 109 ? -3.154 7.975 6.133 1.00 94.94 109 ASN A O 1
ATOM 906 N N . VAL A 1 110 ? -2.972 6.656 7.932 1.00 96.81 110 VAL A N 1
ATOM 907 C CA . VAL A 1 110 ? -2.828 5.398 7.168 1.00 96.81 110 VAL A CA 1
ATOM 908 C C . VAL A 1 110 ? -4.034 5.180 6.246 1.00 96.81 110 VAL A C 1
ATOM 910 O O . VAL A 1 110 ? -3.880 4.885 5.062 1.00 96.81 110 VAL A O 1
ATOM 913 N N . MET A 1 111 ? -5.249 5.382 6.756 1.00 97.25 111 MET A N 1
ATOM 914 C CA . MET A 1 111 ? -6.488 5.141 6.020 1.00 97.25 111 MET A CA 1
ATOM 915 C C . MET A 1 111 ? -6.640 6.060 4.796 1.00 97.25 111 MET A C 1
ATOM 917 O O . MET A 1 111 ? -7.194 5.632 3.779 1.00 97.25 111 MET A O 1
ATOM 921 N N . ALA A 1 112 ? -6.106 7.285 4.839 1.00 97.19 112 ALA A N 1
ATOM 922 C CA . ALA A 1 112 ? -6.110 8.221 3.712 1.00 97.19 112 ALA A CA 1
ATOM 923 C C . ALA A 1 112 ? -5.331 7.714 2.477 1.00 97.19 112 ALA A C 1
ATOM 925 O O . ALA A 1 112 ? -5.595 8.169 1.358 1.00 97.19 112 ALA A O 1
ATOM 926 N N . TRP A 1 113 ? -4.419 6.750 2.659 1.00 97.94 113 TRP A N 1
ATOM 927 C CA . TRP A 1 113 ? -3.646 6.112 1.585 1.00 97.94 113 TRP A CA 1
ATOM 928 C C . TRP A 1 113 ? -4.290 4.849 1.005 1.00 97.94 113 TRP A C 1
ATOM 930 O O . TRP A 1 113 ? -3.870 4.374 -0.049 1.00 97.94 113 TRP A O 1
ATOM 940 N N . ILE A 1 114 ? -5.304 4.283 1.665 1.00 97.88 114 ILE A N 1
ATOM 941 C CA . ILE A 1 114 ? -5.917 3.016 1.254 1.00 97.88 114 ILE A CA 1
ATOM 942 C C . ILE A 1 114 ? -7.241 3.304 0.545 1.00 97.88 114 ILE A C 1
ATOM 944 O O . ILE A 1 114 ? -8.199 3.762 1.170 1.00 97.88 114 ILE A O 1
ATOM 948 N N . ALA A 1 115 ? -7.328 3.005 -0.752 1.00 96.44 115 ALA A N 1
ATOM 949 C CA . ALA A 1 115 ? -8.552 3.188 -1.533 1.00 96.44 115 ALA A CA 1
ATOM 950 C C . ALA A 1 115 ? -9.717 2.310 -1.025 1.00 96.44 115 ALA A C 1
ATOM 952 O O . ALA A 1 115 ? -9.479 1.183 -0.581 1.00 96.44 115 ALA A O 1
ATOM 953 N N . PRO A 1 116 ? -10.991 2.729 -1.176 1.00 96.31 116 PRO A N 1
ATOM 954 C CA . PRO A 1 116 ? -12.153 1.977 -0.688 1.00 96.31 116 PRO A CA 1
ATOM 955 C C . PRO A 1 116 ? -12.224 0.521 -1.161 1.00 96.31 116 PRO A C 1
ATOM 957 O O . PRO A 1 116 ? -12.502 -0.370 -0.363 1.00 96.31 116 PRO A O 1
ATOM 960 N N . LYS A 1 117 ? -11.914 0.259 -2.440 1.00 96.75 117 LYS A N 1
ATOM 961 C CA . LYS A 1 117 ? -11.870 -1.108 -2.992 1.00 96.75 117 LYS A CA 1
ATOM 962 C C . LYS A 1 117 ? -10.854 -1.990 -2.258 1.00 96.75 117 LYS A C 1
ATOM 964 O O . LYS A 1 117 ? -11.105 -3.166 -2.028 1.00 96.75 117 LYS A O 1
ATOM 969 N N . THR A 1 118 ? -9.724 -1.402 -1.876 1.00 98.00 118 THR A N 1
ATOM 970 C CA . THR A 1 118 ? -8.626 -2.079 -1.195 1.00 98.00 118 THR A CA 1
ATOM 971 C C . THR A 1 118 ? -8.990 -2.299 0.266 1.00 98.00 118 THR A C 1
ATOM 973 O O . THR A 1 118 ? -8.848 -3.420 0.736 1.00 98.00 118 THR A O 1
ATOM 976 N N . ARG A 1 119 ? -9.592 -1.302 0.940 1.00 97.81 119 ARG A N 1
ATOM 977 C CA . ARG A 1 119 ? -10.160 -1.458 2.295 1.00 97.81 119 ARG A CA 1
ATOM 978 C C . ARG A 1 119 ? -11.124 -2.644 2.359 1.00 97.81 119 ARG A C 1
ATOM 980 O O . ARG A 1 119 ? -10.985 -3.495 3.226 1.00 97.81 119 ARG A O 1
ATOM 987 N N . ALA A 1 120 ? -12.062 -2.724 1.414 1.00 97.69 120 ALA A N 1
ATOM 988 C CA . ALA A 1 120 ? -13.030 -3.816 1.348 1.00 97.69 120 ALA A CA 1
ATOM 989 C C . ALA A 1 120 ? -12.375 -5.181 1.075 1.00 97.69 120 ALA A C 1
ATOM 991 O O . ALA A 1 120 ? -12.812 -6.190 1.618 1.00 97.69 120 ALA A O 1
ATOM 992 N N . ALA A 1 121 ? -11.321 -5.223 0.255 1.00 98.06 121 ALA A N 1
ATOM 993 C CA . ALA A 1 121 ? -10.620 -6.463 -0.072 1.00 98.06 121 ALA A CA 1
ATOM 994 C C . ALA A 1 121 ? -9.826 -7.043 1.111 1.00 98.06 121 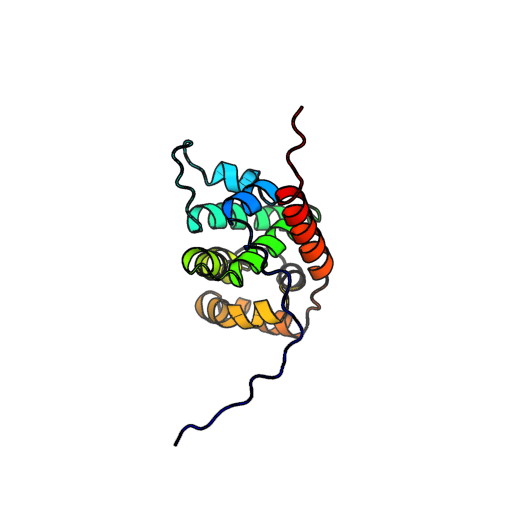ALA A C 1
ATOM 996 O O . ALA A 1 121 ? -9.673 -8.259 1.198 1.00 98.06 121 ALA A O 1
ATOM 997 N N . VAL A 1 122 ? -9.320 -6.192 2.011 1.00 98.12 122 VAL A N 1
ATOM 998 C CA . VAL A 1 122 ? -8.447 -6.611 3.123 1.00 98.12 122 VAL A CA 1
ATOM 999 C C . VAL A 1 122 ? -9.111 -6.517 4.498 1.00 98.12 122 VAL A C 1
ATOM 1001 O O . VAL A 1 122 ? -8.494 -6.904 5.485 1.00 98.12 122 VAL A O 1
ATOM 1004 N N . SER A 1 123 ? -10.363 -6.055 4.595 1.00 97.62 123 SER A N 1
ATOM 1005 C CA . SER A 1 123 ? -11.039 -5.851 5.886 1.00 97.62 123 SER A CA 1
ATOM 1006 C C . SER A 1 123 ? -11.107 -7.118 6.737 1.00 97.62 123 SER A C 1
ATOM 1008 O O . SER A 1 123 ? -10.940 -7.050 7.950 1.00 97.62 123 SER A O 1
ATOM 1010 N N . GLY A 1 124 ? -11.282 -8.281 6.101 1.00 98.00 124 GLY A N 1
ATOM 1011 C CA . GLY A 1 124 ? -11.279 -9.568 6.795 1.00 98.00 124 GLY A CA 1
ATOM 1012 C C . GLY A 1 124 ? -9.930 -9.921 7.433 1.00 98.00 124 GLY A C 1
ATOM 1013 O O . GLY A 1 124 ? -9.911 -10.638 8.425 1.00 98.00 124 GLY A O 1
ATOM 1014 N N . LEU A 1 125 ? -8.809 -9.400 6.916 1.00 98.00 125 LEU A N 1
ATOM 1015 C CA . LEU A 1 125 ? -7.495 -9.560 7.555 1.00 98.00 125 LEU A CA 1
ATOM 1016 C C . LEU A 1 125 ? -7.419 -8.723 8.835 1.00 98.00 125 LEU A C 1
ATOM 1018 O O . LEU A 1 125 ? -6.943 -9.194 9.861 1.00 98.00 125 LEU A O 1
ATOM 1022 N N . TRP A 1 126 ? -7.962 -7.504 8.807 1.00 97.88 126 TRP A N 1
ATOM 1023 C CA . TRP A 1 126 ? -8.021 -6.650 9.994 1.00 97.88 126 TRP A CA 1
ATOM 1024 C C . TRP A 1 126 ? -8.898 -7.248 11.092 1.00 97.88 126 TRP A C 1
ATOM 1026 O O . TRP A 1 126 ? -8.518 -7.186 12.257 1.00 97.88 126 TRP A O 1
ATOM 1036 N N . ASP A 1 127 ? -10.029 -7.858 10.725 1.00 97.44 127 ASP A N 1
ATOM 1037 C CA . ASP A 1 127 ? -10.909 -8.560 11.668 1.00 97.44 127 ASP A CA 1
ATOM 1038 C C . ASP A 1 127 ? -10.198 -9.721 12.388 1.00 97.44 127 ASP A C 1
ATOM 1040 O O . ASP A 1 127 ? -10.526 -10.022 13.534 1.00 97.44 127 ASP A O 1
ATOM 1044 N N . LEU A 1 128 ? -9.241 -10.379 11.722 1.00 97.19 128 LEU A N 1
ATOM 1045 C CA . LEU A 1 128 ? -8.486 -11.508 12.274 1.00 97.19 128 LEU A CA 1
ATOM 1046 C C . LEU A 1 128 ? -7.273 -11.076 13.106 1.00 97.19 128 LEU A C 1
ATOM 1048 O O . LEU A 1 128 ? -6.903 -11.780 14.044 1.00 97.19 128 LEU A O 1
ATOM 1052 N N . HIS A 1 129 ? -6.639 -9.961 12.741 1.00 96.69 129 HIS A N 1
ATOM 1053 C CA . HIS A 1 129 ? -5.337 -9.564 13.280 1.00 96.69 129 HIS A CA 1
ATOM 1054 C C . HIS A 1 129 ? -5.415 -8.510 14.393 1.00 96.69 129 HIS A C 1
ATOM 1056 O O . HIS A 1 129 ? -4.635 -8.557 15.344 1.00 96.69 129 HIS A O 1
ATOM 1062 N N . LEU A 1 130 ? -6.346 -7.555 14.304 1.00 96.44 130 LEU A N 1
ATOM 1063 C CA . LEU A 1 130 ? -6.401 -6.422 15.232 1.00 96.44 130 LEU A CA 1
ATOM 1064 C C . LEU A 1 130 ? -7.149 -6.762 16.523 1.00 96.44 130 LEU A C 1
ATOM 1066 O O . LEU A 1 130 ? -8.154 -7.472 16.524 1.00 96.44 130 LEU A O 1
ATOM 1070 N N . ASP A 1 131 ? -6.710 -6.168 17.634 1.00 96.38 131 ASP A N 1
ATOM 1071 C CA . ASP A 1 131 ? -7.486 -6.199 18.871 1.00 96.38 131 ASP A CA 1
ATOM 1072 C C . ASP A 1 131 ? -8.824 -5.442 18.702 1.00 96.38 131 ASP A C 1
ATOM 1074 O O . ASP A 1 131 ? -8.913 -4.521 17.879 1.00 96.38 131 ASP A O 1
ATOM 1078 N N . PRO A 1 132 ? -9.867 -5.762 19.495 1.00 97.00 132 PRO A N 1
ATOM 1079 C CA . PRO A 1 132 ? -11.192 -5.171 19.313 1.00 97.00 132 PRO A CA 1
ATOM 1080 C C . PRO A 1 132 ? -11.222 -3.637 19.360 1.00 97.00 132 PRO A C 1
ATOM 1082 O O . PRO A 1 132 ? -11.992 -3.016 18.630 1.00 97.00 132 PRO A O 1
ATOM 1085 N N . ALA A 1 133 ? -10.390 -3.001 20.193 1.00 95.62 133 ALA A N 1
ATOM 1086 C CA . ALA A 1 133 ? -10.396 -1.548 20.325 1.00 95.62 133 ALA A CA 1
ATOM 1087 C C . ALA A 1 133 ? -9.773 -0.872 19.095 1.00 95.62 133 ALA A C 1
ATOM 1089 O O . ALA A 1 133 ? -10.300 0.131 18.603 1.00 95.62 133 ALA A O 1
ATOM 1090 N N . THR A 1 134 ? -8.677 -1.427 18.576 1.00 96.06 134 THR A N 1
ATOM 1091 C CA . THR A 1 134 ? -8.050 -0.946 17.337 1.00 96.06 134 THR A CA 1
ATOM 1092 C C . THR A 1 134 ? -8.940 -1.224 16.126 1.00 96.06 134 THR A C 1
ATOM 1094 O O . THR A 1 134 ? -9.147 -0.325 15.308 1.00 96.06 134 THR A O 1
ATOM 1097 N N . LEU A 1 135 ? -9.542 -2.413 16.045 1.00 97.19 135 LEU A N 1
ATOM 1098 C CA . LEU A 1 135 ? -10.438 -2.798 14.956 1.00 97.19 135 LEU A CA 1
ATOM 1099 C C . LEU A 1 135 ? -11.630 -1.844 14.817 1.00 97.19 135 LEU A C 1
ATOM 1101 O O . LEU A 1 135 ? -11.925 -1.387 13.715 1.00 97.19 135 LEU A O 1
ATOM 1105 N N . GLU A 1 136 ? -12.282 -1.479 15.922 1.00 97.25 136 GLU A N 1
ATOM 1106 C CA . GLU A 1 136 ? -13.397 -0.524 15.900 1.00 97.25 136 GLU A CA 1
ATOM 1107 C C . GLU A 1 136 ? -12.976 0.856 15.378 1.00 97.25 136 GLU A C 1
ATOM 1109 O O . GLU A 1 136 ? -13.714 1.508 14.634 1.00 97.25 136 GLU A O 1
ATOM 1114 N N . ARG A 1 137 ? -11.763 1.310 15.714 1.00 97.19 137 ARG A N 1
ATOM 1115 C CA . ARG A 1 137 ? -11.222 2.570 15.185 1.00 97.19 137 ARG A CA 1
ATOM 1116 C C . ARG A 1 137 ? -10.958 2.476 13.685 1.00 97.19 137 ARG A C 1
ATOM 1118 O O . ARG A 1 137 ? -11.363 3.379 12.958 1.00 97.19 137 ARG A O 1
ATOM 1125 N N . VAL A 1 138 ? -10.350 1.382 13.223 1.00 97.38 138 VAL A N 1
ATOM 1126 C CA . VAL A 1 138 ? -10.104 1.122 11.795 1.00 97.38 138 VAL A CA 1
ATOM 1127 C C . VAL A 1 138 ? -11.421 1.042 11.022 1.00 97.38 138 VAL A C 1
ATOM 1129 O O . VAL A 1 138 ? -11.543 1.663 9.969 1.00 97.38 138 VAL A O 1
ATOM 1132 N N . LYS A 1 139 ? -12.446 0.363 11.554 1.00 97.12 139 LYS A N 1
ATOM 1133 C CA . LYS A 1 139 ? -13.780 0.290 10.935 1.00 97.12 139 LYS A CA 1
ATOM 1134 C C . LYS A 1 139 ? -14.419 1.665 10.791 1.00 97.12 139 LYS A C 1
ATOM 1136 O O . LYS A 1 139 ? -14.869 1.994 9.694 1.00 97.12 139 LYS A O 1
ATOM 1141 N N . ARG A 1 140 ? -14.397 2.493 11.842 1.00 97.00 140 ARG A N 1
ATOM 1142 C CA . ARG A 1 140 ? -14.888 3.879 11.761 1.00 97.00 140 ARG A CA 1
ATOM 1143 C C . ARG A 1 140 ? -14.121 4.683 10.714 1.00 97.00 140 ARG A C 1
ATOM 1145 O O . ARG A 1 140 ? -14.744 5.239 9.814 1.00 97.00 140 ARG A O 1
ATOM 1152 N N . ALA A 1 141 ? -12.790 4.665 10.770 1.00 97.12 141 ALA A N 1
ATOM 1153 C CA . ALA A 1 141 ? -11.945 5.377 9.816 1.00 97.12 141 ALA A CA 1
ATOM 1154 C C . ALA A 1 141 ? -12.197 4.919 8.370 1.00 97.12 141 ALA A C 1
ATOM 1156 O O . ALA A 1 141 ? -12.253 5.737 7.455 1.00 97.12 141 ALA A O 1
ATOM 1157 N N . SER A 1 142 ? -12.434 3.622 8.151 1.00 95.69 142 SER A N 1
ATOM 1158 C CA . SER A 1 142 ? -12.711 3.071 6.820 1.00 95.69 142 SER A CA 1
ATOM 1159 C C . SER A 1 142 ? -13.965 3.665 6.166 1.00 95.69 142 SER A C 1
ATOM 1161 O O . SER A 1 142 ? -14.030 3.725 4.936 1.00 95.69 142 SER A O 1
ATOM 1163 N N . GLN A 1 143 ? -14.916 4.138 6.978 1.00 93.94 143 GLN A N 1
ATOM 1164 C CA . GLN A 1 143 ? -16.184 4.731 6.554 1.00 93.94 143 GLN A CA 1
ATOM 1165 C C . GLN A 1 143 ? -16.122 6.262 6.467 1.00 93.94 143 GLN A C 1
ATOM 1167 O O . GLN A 1 143 ? -16.813 6.846 5.637 1.00 93.94 143 GLN A O 1
ATOM 1172 N N . SER A 1 144 ? -15.319 6.913 7.317 1.00 93.69 144 SER A N 1
ATOM 1173 C CA . SER A 1 144 ? -15.302 8.375 7.458 1.00 93.69 144 SER A CA 1
ATOM 1174 C C . SER A 1 144 ? -14.110 9.067 6.796 1.00 93.69 144 SER A C 1
ATOM 1176 O O . SER A 1 144 ? -14.233 10.218 6.382 1.00 93.69 144 SER A O 1
ATOM 1178 N N . VAL A 1 145 ? -12.955 8.405 6.690 1.00 94.19 145 VAL A N 1
ATOM 1179 C CA . VAL A 1 145 ? -11.730 9.015 6.158 1.00 94.19 145 VAL A CA 1
ATOM 1180 C C . VAL A 1 145 ? -11.746 8.987 4.635 1.00 94.19 145 VAL A C 1
ATOM 1182 O O . VAL A 1 145 ? -11.756 7.920 4.006 1.00 94.19 145 VAL A O 1
ATOM 1185 N N . HIS A 1 146 ? -11.686 10.175 4.039 1.00 93.25 146 HIS A N 1
ATOM 1186 C CA . HIS A 1 146 ? -11.539 10.353 2.600 1.00 93.25 146 HIS A CA 1
ATOM 1187 C C . HIS A 1 146 ? -10.162 9.858 2.128 1.00 93.25 146 HIS A C 1
ATOM 1189 O O . HIS A 1 146 ? -9.139 10.180 2.727 1.00 93.25 146 HIS A O 1
ATOM 1195 N N . TRP A 1 147 ? -10.117 9.086 1.040 1.00 90.00 147 TRP A N 1
ATOM 1196 C CA . TRP A 1 147 ? -8.860 8.642 0.431 1.00 90.00 147 TRP A CA 1
ATOM 1197 C C . TRP A 1 147 ? -8.292 9.771 -0.442 1.00 90.00 147 TRP A C 1
ATOM 1199 O O . TRP A 1 147 ? -8.726 10.006 -1.567 1.00 90.00 147 TRP A O 1
ATOM 1209 N N . SER A 1 148 ? -7.347 10.540 0.091 1.00 92.81 148 SER A N 1
ATOM 1210 C CA . SER A 1 148 ? -6.820 11.739 -0.579 1.00 92.81 148 SER A CA 1
ATOM 1211 C C . SER A 1 148 ? -5.601 11.482 -1.461 1.00 92.81 148 SER A C 1
ATOM 1213 O O . SER A 1 148 ? -5.311 12.307 -2.324 1.00 92.81 148 SER A O 1
ATOM 1215 N N . HIS A 1 149 ? -4.909 10.353 -1.292 1.00 95.19 149 HIS A N 1
ATOM 1216 C CA . HIS A 1 149 ? -3.580 10.154 -1.886 1.00 95.19 149 HIS A CA 1
ATOM 1217 C C . HIS A 1 149 ? -3.551 9.270 -3.138 1.00 95.19 149 HIS A C 1
ATOM 1219 O O . HIS A 1 149 ? -2.484 9.040 -3.704 1.00 95.19 149 HIS A O 1
ATOM 1225 N N . GLN A 1 150 ? -4.708 8.819 -3.641 1.00 95.38 150 GLN A N 1
ATOM 1226 C CA . GLN A 1 150 ? -4.737 7.910 -4.795 1.00 95.38 150 GLN A CA 1
ATOM 1227 C C . GLN A 1 150 ? -4.071 8.511 -6.036 1.00 95.38 150 GLN A C 1
ATOM 1229 O O . GLN A 1 150 ? -3.361 7.818 -6.755 1.00 95.38 150 GLN A O 1
ATOM 1234 N N . ARG A 1 151 ? -4.239 9.820 -6.262 1.00 96.44 151 ARG A N 1
ATOM 1235 C CA . ARG A 1 151 ? -3.598 10.503 -7.391 1.00 96.44 151 ARG A CA 1
ATOM 1236 C C . ARG A 1 151 ? -2.071 10.418 -7.319 1.00 96.44 151 ARG A C 1
ATOM 1238 O O . ARG A 1 151 ? -1.429 10.250 -8.349 1.00 96.44 151 ARG A O 1
ATOM 1245 N N . GLU A 1 152 ? -1.496 10.544 -6.126 1.00 97.75 152 GLU A N 1
ATOM 1246 C CA . GLU A 1 152 ? -0.047 10.448 -5.915 1.00 97.75 152 GLU A CA 1
ATOM 1247 C C . GLU A 1 152 ? 0.436 9.017 -6.186 1.00 97.75 152 GLU A C 1
ATOM 1249 O O . GLU A 1 152 ? 1.432 8.825 -6.887 1.00 97.75 152 GLU A O 1
ATOM 1254 N N . CYS A 1 153 ? -0.312 8.018 -5.708 1.00 97.56 153 CYS A N 1
ATOM 1255 C CA . CYS A 1 153 ? -0.045 6.606 -5.976 1.00 97.56 153 CYS A CA 1
ATOM 1256 C C . CYS A 1 153 ? -0.092 6.286 -7.479 1.00 97.56 153 CYS A C 1
ATOM 1258 O O . CYS A 1 153 ? 0.829 5.667 -8.017 1.00 97.56 153 CYS A O 1
ATOM 1260 N N . ASP A 1 154 ? -1.132 6.751 -8.174 1.00 96.88 154 ASP A N 1
ATOM 1261 C CA . ASP A 1 154 ? -1.310 6.522 -9.607 1.00 96.88 154 ASP A CA 1
ATOM 1262 C C . ASP A 1 154 ? -0.160 7.153 -10.406 1.00 96.88 154 ASP A C 1
ATOM 1264 O O . ASP A 1 154 ? 0.428 6.501 -11.269 1.00 96.88 154 ASP A O 1
ATOM 1268 N N . VAL A 1 155 ? 0.222 8.395 -10.087 1.00 97.62 155 VAL A N 1
ATOM 1269 C CA . VAL A 1 155 ? 1.356 9.079 -10.734 1.00 97.62 155 VAL A CA 1
ATOM 1270 C C . VAL A 1 155 ? 2.668 8.329 -10.494 1.00 97.62 155 VAL A C 1
ATOM 1272 O O . VAL A 1 155 ? 3.437 8.135 -11.441 1.00 97.62 155 VAL A O 1
ATOM 1275 N N . ALA A 1 156 ? 2.925 7.874 -9.265 1.00 97.88 156 ALA A N 1
ATOM 1276 C CA . ALA A 1 156 ? 4.125 7.110 -8.935 1.00 97.88 156 ALA A CA 1
ATOM 1277 C C . ALA A 1 156 ? 4.197 5.793 -9.730 1.00 97.88 156 ALA A C 1
ATOM 1279 O O . ALA A 1 156 ? 5.236 5.481 -10.320 1.00 97.88 156 ALA A O 1
ATOM 1280 N N . LEU A 1 157 ? 3.085 5.053 -9.806 1.00 97.06 157 LEU A N 1
ATOM 1281 C CA . LEU A 1 157 ? 3.000 3.797 -10.551 1.00 97.06 157 LEU A CA 1
ATOM 1282 C C . LEU A 1 157 ? 3.193 4.008 -12.057 1.00 97.06 157 LEU A C 1
ATOM 1284 O O . LEU A 1 157 ? 3.995 3.310 -12.676 1.00 97.06 157 LEU A O 1
ATOM 1288 N N . GLN A 1 158 ? 2.492 4.979 -12.648 1.00 96.06 158 GLN A N 1
ATOM 1289 C CA . GLN A 1 158 ? 2.587 5.255 -14.085 1.00 96.06 158 GLN A CA 1
ATOM 1290 C C . GLN A 1 158 ? 3.987 5.724 -14.481 1.00 96.06 158 GLN A C 1
ATOM 1292 O O . GLN A 1 158 ? 4.517 5.283 -15.498 1.00 96.06 158 GLN A O 1
ATOM 1297 N N . THR A 1 159 ? 4.628 6.548 -13.647 1.00 96.12 159 THR A N 1
ATOM 1298 C CA . THR A 1 159 ? 6.016 6.980 -13.861 1.00 96.12 159 THR A CA 1
ATOM 1299 C C . THR A 1 159 ? 6.968 5.784 -13.859 1.00 96.12 159 THR A C 1
ATOM 1301 O O . THR A 1 159 ? 7.824 5.670 -14.734 1.00 96.12 159 THR A O 1
ATOM 1304 N N . ALA A 1 160 ? 6.810 4.853 -12.916 1.00 95.50 160 ALA A N 1
ATOM 1305 C CA . ALA A 1 160 ? 7.650 3.661 -12.852 1.00 95.50 160 ALA A CA 1
ATOM 1306 C C . ALA A 1 160 ? 7.439 2.725 -14.054 1.00 95.50 160 ALA A C 1
ATOM 1308 O O . ALA A 1 160 ? 8.409 2.222 -14.620 1.00 95.50 160 ALA A O 1
ATOM 1309 N N . ILE A 1 161 ? 6.189 2.529 -14.485 1.00 93.81 161 ILE A N 1
ATOM 1310 C CA . ILE A 1 161 ? 5.862 1.742 -15.684 1.00 93.81 161 ILE A CA 1
ATOM 1311 C C . ILE A 1 161 ? 6.447 2.398 -16.941 1.00 93.81 161 ILE A C 1
ATOM 1313 O O . ILE A 1 161 ? 7.043 1.708 -17.766 1.00 93.81 161 ILE A O 1
ATOM 1317 N N . ALA A 1 162 ? 6.341 3.723 -17.073 1.00 92.25 162 ALA A N 1
ATOM 1318 C CA . ALA A 1 162 ? 6.933 4.459 -18.187 1.00 92.25 162 ALA A CA 1
ATOM 1319 C C . ALA A 1 162 ? 8.461 4.296 -18.230 1.00 92.25 162 ALA A C 1
ATOM 1321 O O . ALA A 1 162 ? 9.009 4.021 -19.295 1.00 92.25 162 ALA A O 1
ATOM 1322 N N . THR A 1 163 ? 9.139 4.373 -17.079 1.00 93.12 163 THR A N 1
ATOM 1323 C CA . THR A 1 163 ? 10.586 4.116 -16.965 1.00 93.12 163 THR A CA 1
ATOM 1324 C C . THR A 1 163 ? 10.961 2.710 -17.434 1.00 93.12 163 THR A C 1
ATOM 1326 O O . THR A 1 163 ? 11.962 2.545 -18.124 1.00 93.12 163 THR A O 1
ATOM 1329 N N . LEU A 1 164 ? 10.160 1.692 -17.105 1.00 90.56 164 LEU A N 1
ATOM 1330 C CA . LEU A 1 164 ? 10.406 0.312 -17.545 1.00 90.56 164 LEU A CA 1
ATOM 1331 C C . LEU A 1 164 ? 10.188 0.101 -19.049 1.00 90.56 164 LEU A C 1
ATOM 1333 O O . LEU A 1 164 ? 10.807 -0.786 -19.633 1.00 90.56 164 LEU A O 1
ATOM 1337 N N . ASN A 1 165 ? 9.304 0.891 -19.656 1.00 88.06 165 ASN A N 1
ATOM 1338 C CA . ASN A 1 165 ? 8.963 0.798 -21.074 1.00 88.06 165 ASN A CA 1
ATOM 1339 C C . ASN A 1 165 ? 9.824 1.710 -21.963 1.00 88.06 165 ASN A C 1
ATOM 1341 O O . ASN A 1 165 ? 9.734 1.616 -23.189 1.00 88.06 165 ASN A O 1
ATOM 1345 N N . ALA A 1 166 ? 10.638 2.594 -21.379 1.00 85.38 166 ALA A N 1
ATOM 1346 C CA . ALA A 1 166 ? 11.518 3.469 -22.137 1.00 85.38 166 ALA A CA 1
ATOM 1347 C C . ALA A 1 166 ? 12.533 2.626 -22.937 1.00 85.38 166 ALA A C 1
ATOM 1349 O O . ALA A 1 166 ? 13.176 1.737 -22.369 1.00 85.38 166 ALA A O 1
ATOM 1350 N N . PRO A 1 167 ? 12.695 2.871 -24.252 1.00 76.69 167 PRO A N 1
ATOM 1351 C CA . PRO A 1 167 ? 13.689 2.162 -25.041 1.00 76.69 167 PRO A CA 1
ATOM 1352 C C . PRO A 1 167 ? 15.075 2.430 -24.456 1.00 76.69 167 PRO A C 1
ATOM 1354 O O . PRO A 1 167 ? 15.431 3.579 -24.193 1.00 76.69 167 PRO A O 1
ATOM 1357 N N . VAL A 1 168 ? 15.865 1.370 -24.268 1.00 74.44 168 VAL A N 1
ATOM 1358 C CA . VAL A 1 168 ? 17.281 1.506 -23.920 1.00 74.44 168 VAL A CA 1
ATOM 1359 C C . VAL A 1 168 ? 17.954 2.172 -25.113 1.00 74.44 168 VAL A C 1
ATOM 1361 O O . VAL A 1 168 ? 18.261 1.516 -26.107 1.00 74.44 168 VAL A O 1
ATOM 1364 N N . THR A 1 169 ? 18.123 3.491 -25.062 1.00 60.50 169 THR A N 1
ATOM 1365 C CA . THR A 1 169 ? 18.937 4.211 -26.037 1.00 60.50 169 THR A CA 1
ATOM 1366 C C . THR A 1 169 ? 20.355 3.683 -25.900 1.00 60.50 169 THR A C 1
ATOM 1368 O O . THR A 1 169 ? 21.018 3.946 -24.898 1.00 60.50 169 THR A O 1
ATOM 1371 N N . ALA A 1 170 ? 20.773 2.868 -26.870 1.00 48.25 170 ALA A N 1
ATOM 1372 C CA . ALA A 1 170 ? 22.150 2.423 -26.991 1.00 48.25 170 ALA A CA 1
ATOM 1373 C C . ALA A 1 170 ? 23.043 3.667 -27.082 1.00 48.25 170 ALA A C 1
ATOM 1375 O O . ALA A 1 170 ? 22.827 4.515 -27.951 1.00 48.25 170 ALA A O 1
ATOM 1376 N N . ALA A 1 171 ? 23.964 3.784 -26.127 1.00 42.16 171 ALA A N 1
ATOM 1377 C CA . ALA A 1 171 ? 25.062 4.741 -26.164 1.00 42.16 171 ALA A CA 1
ATOM 1378 C C . ALA A 1 171 ? 26.117 4.300 -27.185 1.00 42.16 171 ALA A C 1
ATOM 1380 O O . ALA A 1 171 ? 26.285 3.067 -27.350 1.00 42.16 171 ALA A O 1
#

Radius of gyration: 18.27 Å; Cα contacts (8 Å, |Δi|>4): 161; chains: 1; bounding box: 54×40×49 Å

Secondary structure (DSSP, 8-state):
-----------S-S--PPPPPHHHHHHHH-HHHHHHH-GGGSS---HHHHHHHHHHHHHHHHHTT-TTTHHHHHHHHHHHHTSS-HHHHHHIIIIIITTTTSSSS-HHHHHHTS-HHHHHHHHHHHHHHS-HHHHHHHHHHHHHS----HHHHHHHHHHHHHHHHS-----